Protein AF-A0A3S5AFV5-F1 (afdb_monomer_lite)

pLDDT: mean 72.97, std 18.2, range [36.47, 93.88]

InterPro domains:
  IPR000569 HECT domain [PF00632] (2-86)
  IPR000569 HECT domain [PS50237] (47-86)
  IPR035983 HECT, E3 ligase catalytic domain [SSF56204] (2-79)
  IPR044611 Ubiquitin-protein ligase E3A/B/C-like [PTHR45700] (2-86)

Organism: NCBI:txid117903

Structure (mmCIF, N/CA/C/O backbone):
data_AF-A0A3S5AFV5-F1
#
_entry.id   AF-A0A3S5AFV5-F1
#
loop_
_atom_site.group_PDB
_atom_site.id
_atom_site.type_symbol
_atom_site.label_atom_id
_atom_site.label_alt_id
_atom_site.label_comp_id
_atom_site.label_asym_id
_atom_site.label_entity_id
_atom_site.label_seq_id
_atom_site.pdbx_PDB_ins_code
_atom_site.Cartn_x
_atom_site.Cartn_y
_atom_site.Cartn_z
_atom_site.occupancy
_atom_site.B_iso_or_equiv
_atom_site.auth_seq_id
_atom_site.auth_comp_id
_atom_site.auth_asym_id
_atom_site.auth_atom_id
_atom_site.pdbx_PDB_model_num
ATOM 1 N N . MET A 1 1 ? 1.744 -13.521 -20.186 1.00 50.38 1 MET A N 1
ATOM 2 C CA . MET A 1 1 ? 1.003 -12.246 -20.066 1.00 50.38 1 MET A CA 1
ATOM 3 C C . MET A 1 1 ? 0.755 -11.998 -18.589 1.00 50.38 1 MET A C 1
ATOM 5 O O . MET A 1 1 ? 0.261 -12.899 -17.927 1.00 50.38 1 MET A O 1
ATOM 9 N N . GLY A 1 2 ? 1.193 -10.863 -18.054 1.00 75.75 2 GLY A N 1
ATOM 10 C CA . GLY A 1 2 ? 1.250 -10.598 -16.613 1.00 75.75 2 GLY A CA 1
ATOM 11 C C . GLY A 1 2 ? 2.597 -9.982 -16.238 1.00 75.75 2 GLY A C 1
ATOM 12 O O . GLY A 1 2 ? 3.325 -9.517 -17.108 1.00 75.75 2 GLY A O 1
ATOM 13 N N . PHE A 1 3 ? 2.962 -10.035 -14.963 1.00 83.94 3 PHE A N 1
ATOM 14 C CA . PHE A 1 3 ? 4.182 -9.423 -14.422 1.00 83.94 3 PHE A CA 1
ATOM 15 C C . PHE A 1 3 ? 5.489 -10.200 -14.702 1.00 83.94 3 PHE A C 1
ATOM 17 O O . PHE A 1 3 ? 6.515 -9.915 -14.097 1.00 83.94 3 PHE A O 1
ATOM 24 N N . ALA A 1 4 ? 5.461 -11.193 -15.600 1.00 85.12 4 ALA A N 1
ATOM 25 C CA . ALA A 1 4 ? 6.538 -12.174 -15.783 1.00 85.12 4 ALA A CA 1
ATOM 26 C C . ALA A 1 4 ? 7.826 -11.625 -16.428 1.00 85.12 4 ALA A C 1
ATOM 28 O O . ALA A 1 4 ? 8.882 -12.207 -16.229 1.00 85.12 4 ALA A O 1
ATOM 29 N N . HIS A 1 5 ? 7.742 -10.528 -17.186 1.00 89.38 5 HIS A N 1
ATOM 30 C CA . HIS A 1 5 ? 8.889 -9.911 -17.874 1.00 89.38 5 HIS A CA 1
ATOM 31 C C . HIS A 1 5 ? 9.219 -8.519 -17.321 1.00 89.38 5 HIS A C 1
ATOM 33 O O . HIS A 1 5 ? 9.789 -7.689 -18.021 1.00 89.38 5 HIS A O 1
ATOM 39 N N . LEU A 1 6 ? 8.784 -8.223 -16.096 1.00 88.38 6 LEU A N 1
ATOM 40 C CA . LEU A 1 6 ? 9.109 -6.957 -15.460 1.00 88.38 6 LEU A CA 1
ATOM 41 C C . LEU A 1 6 ? 10.535 -6.992 -14.910 1.00 88.38 6 LEU A C 1
ATOM 43 O O . LEU A 1 6 ? 10.884 -7.898 -14.154 1.00 88.38 6 LEU A O 1
ATOM 47 N N . GLU A 1 7 ? 11.320 -5.972 -15.246 1.00 85.44 7 GLU A N 1
ATOM 48 C CA . GLU A 1 7 ? 12.614 -5.694 -14.629 1.00 85.44 7 GLU A CA 1
ATOM 49 C C . GLU A 1 7 ? 12.540 -4.343 -13.909 1.00 85.44 7 GLU A C 1
ATOM 51 O O . GLU A 1 7 ? 12.402 -3.309 -14.564 1.00 85.44 7 GLU A O 1
ATOM 56 N N . PRO A 1 8 ? 12.580 -4.322 -12.564 1.00 90.12 8 PRO A N 1
ATOM 57 C CA . PRO A 1 8 ? 12.628 -5.465 -11.640 1.00 90.12 8 PRO A CA 1
ATOM 58 C C . PRO A 1 8 ? 11.291 -6.238 -11.562 1.00 90.12 8 PRO A C 1
ATOM 60 O O . PRO A 1 8 ? 10.247 -5.673 -11.904 1.00 90.12 8 PRO A O 1
ATOM 63 N N . PRO A 1 9 ? 11.282 -7.495 -11.066 1.00 92.56 9 PRO A N 1
ATOM 64 C CA . PRO A 1 9 ? 10.054 -8.264 -10.873 1.00 92.56 9 PRO A CA 1
ATOM 65 C C . PRO A 1 9 ? 9.044 -7.528 -9.994 1.00 92.56 9 PRO A C 1
ATOM 67 O O . PRO A 1 9 ? 9.419 -6.847 -9.037 1.00 92.56 9 PRO A O 1
ATOM 70 N N . PHE A 1 10 ? 7.752 -7.709 -10.277 1.00 92.38 10 PHE A N 1
ATOM 71 C CA . PHE A 1 10 ? 6.709 -7.118 -9.443 1.00 92.38 10 PHE A CA 1
ATOM 72 C C . PHE A 1 10 ? 6.783 -7.639 -8.007 1.00 92.38 10 PHE A C 1
ATOM 74 O O . PHE A 1 10 ? 6.839 -8.848 -7.774 1.00 92.38 10 PHE A O 1
ATOM 81 N N . CYS A 1 11 ? 6.739 -6.724 -7.042 1.00 93.06 11 CYS A N 1
ATOM 82 C CA . CYS A 1 11 ? 6.869 -7.046 -5.630 1.00 93.06 11 CYS A CA 1
ATOM 83 C C . CYS A 1 11 ? 5.817 -6.314 -4.794 1.00 93.06 11 CYS A C 1
ATOM 85 O O . CYS A 1 11 ? 5.521 -5.139 -5.013 1.00 93.06 11 CYS A O 1
ATOM 87 N N . ILE A 1 12 ? 5.276 -7.012 -3.795 1.00 93.88 12 ILE A N 1
ATOM 88 C CA . ILE A 1 12 ? 4.415 -6.431 -2.766 1.00 93.88 12 ILE A CA 1
ATOM 89 C C . ILE A 1 12 ? 5.194 -6.462 -1.457 1.00 93.88 12 ILE A C 1
ATOM 91 O O . ILE A 1 12 ? 5.580 -7.535 -0.993 1.00 93.88 12 ILE A O 1
ATOM 95 N N . ARG A 1 13 ? 5.409 -5.295 -0.847 1.00 91.88 13 ARG A N 1
ATOM 96 C CA . ARG A 1 13 ? 6.150 -5.181 0.412 1.00 91.88 13 ARG A CA 1
ATOM 97 C C . ARG A 1 13 ? 5.303 -4.516 1.480 1.00 91.88 13 ARG A C 1
ATOM 99 O O . ARG A 1 13 ? 4.806 -3.407 1.288 1.00 91.88 13 ARG A O 1
ATOM 106 N N . CYS A 1 14 ? 5.207 -5.172 2.631 1.00 88.88 14 CYS A N 1
ATOM 107 C CA . CYS A 1 14 ? 4.704 -4.533 3.836 1.00 88.88 14 CYS A CA 1
ATOM 108 C C . CYS A 1 14 ? 5.760 -3.557 4.359 1.00 88.88 14 CYS A C 1
ATOM 110 O O . CYS A 1 14 ? 6.925 -3.921 4.536 1.00 88.88 14 CYS A O 1
ATOM 112 N N . VAL A 1 15 ? 5.353 -2.315 4.573 1.00 84.81 15 VAL A N 1
ATOM 113 C CA . VAL A 1 15 ? 6.201 -1.240 5.076 1.00 84.81 15 VAL A CA 1
ATOM 114 C C . VAL A 1 15 ? 5.673 -0.771 6.420 1.00 84.81 15 VAL A C 1
ATOM 116 O O . VAL A 1 15 ? 4.470 -0.585 6.617 1.00 84.81 15 VAL A O 1
ATOM 119 N N . GLN A 1 16 ? 6.602 -0.607 7.352 1.00 76.75 16 GLN A N 1
ATOM 120 C CA . GLN A 1 16 ? 6.327 0.033 8.620 1.00 76.75 16 GLN A CA 1
ATOM 121 C C . GLN A 1 16 ? 6.583 1.520 8.437 1.00 76.75 16 GLN A C 1
ATOM 123 O O . GLN A 1 16 ? 7.687 1.926 8.087 1.00 76.75 16 GLN A O 1
ATOM 128 N N . TYR A 1 17 ? 5.533 2.306 8.621 1.00 64.50 17 TYR A N 1
ATOM 129 C CA . TYR A 1 17 ? 5.642 3.748 8.662 1.00 64.50 17 TYR A CA 1
ATOM 130 C C . TYR A 1 17 ? 5.803 4.139 10.120 1.00 64.50 17 TYR A C 1
ATOM 132 O O . TYR A 1 17 ? 4.874 3.992 10.912 1.00 64.50 17 TYR A O 1
ATOM 140 N N . THR A 1 18 ? 6.996 4.583 10.483 1.00 58.38 18 THR A N 1
ATOM 141 C CA . THR A 1 18 ? 7.178 5.375 11.692 1.00 58.38 18 THR A CA 1
ATOM 142 C C . THR A 1 18 ? 6.471 6.714 11.469 1.00 58.38 18 THR A C 1
ATOM 144 O O . THR A 1 18 ? 6.364 7.202 10.344 1.00 58.38 18 THR A O 1
ATOM 147 N N . ASN A 1 19 ? 5.914 7.305 12.524 1.00 52.06 19 ASN A N 1
ATOM 148 C CA . ASN A 1 19 ? 5.208 8.593 12.453 1.00 52.06 19 ASN A CA 1
ATOM 149 C C . ASN A 1 19 ? 6.183 9.776 12.239 1.00 52.06 19 ASN A C 1
ATOM 151 O O . ASN A 1 19 ? 5.974 10.852 12.780 1.00 52.06 19 ASN A O 1
ATOM 155 N N . GLU A 1 20 ? 7.274 9.559 11.506 1.00 53.19 20 GLU A N 1
ATOM 156 C CA . GLU A 1 20 ? 8.367 10.514 11.304 1.00 53.19 20 GLU A CA 1
ATOM 157 C C . GLU A 1 20 ? 8.122 11.434 10.096 1.00 53.19 20 GLU A C 1
ATOM 159 O O . GLU A 1 20 ? 8.856 12.394 9.919 1.00 53.19 20 GLU A O 1
ATOM 164 N N . ASP A 1 21 ? 7.051 11.202 9.321 1.00 47.38 21 ASP A N 1
ATOM 165 C CA . ASP A 1 21 ? 6.649 12.062 8.191 1.00 47.38 21 ASP A CA 1
ATOM 166 C C . ASP A 1 21 ? 5.474 13.008 8.522 1.00 47.38 21 ASP A C 1
ATOM 168 O O . ASP A 1 21 ? 4.777 13.468 7.618 1.00 47.38 21 ASP A O 1
ATOM 172 N N . GLN A 1 22 ? 5.174 13.259 9.801 1.00 46.25 22 GLN A N 1
AT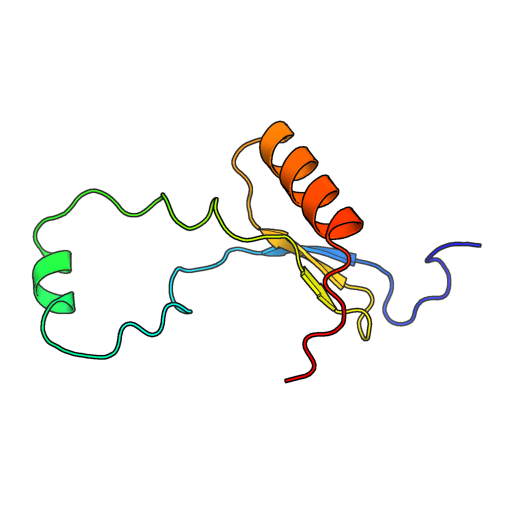OM 173 C CA . GLN A 1 22 ? 4.411 14.460 10.145 1.00 46.25 22 GLN A CA 1
ATOM 174 C C . GLN A 1 22 ? 5.405 15.559 10.482 1.00 46.25 22 GLN A C 1
ATOM 176 O O . GLN A 1 22 ? 5.975 15.558 11.571 1.00 46.25 22 GLN A O 1
ATOM 181 N N . ASP A 1 23 ? 5.577 16.494 9.549 1.00 47.59 23 ASP A N 1
ATOM 182 C CA . ASP A 1 23 ? 6.150 17.820 9.772 1.00 47.59 23 ASP A CA 1
ATOM 183 C C . ASP A 1 23 ? 5.361 18.576 10.863 1.00 47.59 23 ASP A C 1
ATOM 185 O O . ASP A 1 23 ? 4.614 19.518 10.598 1.00 47.59 23 ASP A O 1
ATOM 189 N N . VAL A 1 24 ? 5.503 18.165 12.124 1.00 46.81 24 VAL A N 1
ATOM 190 C CA . VAL A 1 24 ? 5.245 19.029 13.273 1.00 46.81 24 VAL A CA 1
ATOM 191 C C . VAL A 1 24 ? 6.550 19.755 13.528 1.00 46.81 24 VAL A C 1
ATOM 193 O O . VAL A 1 24 ? 7.417 19.294 14.272 1.00 46.81 24 VAL A O 1
ATOM 196 N N . GLY A 1 25 ? 6.684 20.889 12.847 1.00 48.28 25 GLY A N 1
ATOM 197 C CA . GLY A 1 25 ? 7.643 21.907 13.223 1.00 48.28 25 GLY A CA 1
ATOM 198 C C . GLY A 1 25 ? 7.512 22.220 14.712 1.00 48.28 25 GLY A C 1
ATOM 199 O O . GLY A 1 25 ? 6.432 22.537 15.204 1.00 48.28 25 GLY A O 1
ATOM 200 N N . ASP A 1 26 ? 8.658 22.122 15.374 1.00 56.78 26 ASP A N 1
ATOM 201 C CA . ASP A 1 26 ? 9.107 22.980 16.459 1.00 56.78 26 ASP A CA 1
ATOM 202 C C . ASP A 1 26 ? 8.402 22.939 17.826 1.00 56.78 26 ASP A C 1
ATOM 204 O O . ASP A 1 26 ? 7.198 22.799 17.997 1.00 56.78 26 ASP A O 1
ATOM 208 N N . THR A 1 27 ? 9.239 23.215 18.828 1.00 54.88 27 THR A N 1
ATOM 209 C CA . THR A 1 27 ? 8.945 23.653 20.201 1.00 54.88 27 THR A CA 1
ATOM 210 C C . THR A 1 27 ? 8.583 22.595 21.243 1.00 54.88 27 THR A C 1
ATOM 212 O O . THR A 1 27 ? 7.451 22.149 21.360 1.00 54.88 27 THR A O 1
ATOM 215 N N . LEU A 1 28 ? 9.565 22.311 22.114 1.00 55.09 28 LEU A N 1
ATOM 216 C CA . LEU A 1 28 ? 9.439 21.924 23.534 1.00 55.09 28 LEU A CA 1
ATOM 217 C C . LEU A 1 28 ? 8.663 20.642 23.918 1.00 55.09 28 LEU A C 1
ATOM 219 O O . LEU A 1 28 ? 8.929 20.084 24.981 1.00 55.09 28 LEU A O 1
ATOM 223 N N . GLY A 1 29 ? 7.737 20.139 23.105 1.00 50.81 29 GLY A N 1
ATOM 224 C CA . GLY A 1 29 ? 6.838 19.035 23.450 1.00 50.81 29 GLY A CA 1
ATOM 225 C C . GLY A 1 29 ? 7.523 17.669 23.548 1.00 50.81 29 GLY A C 1
ATOM 226 O O . GLY A 1 29 ? 7.046 16.792 24.271 1.00 50.81 29 GLY A O 1
ATOM 227 N N . SER A 1 30 ? 8.670 17.488 22.882 1.00 53.22 30 SER A N 1
ATOM 228 C CA . SER A 1 30 ? 9.386 16.203 22.838 1.00 53.22 30 SER A CA 1
ATOM 229 C C . SER A 1 30 ? 9.973 15.769 24.182 1.00 53.22 30 SER A C 1
ATOM 231 O O . SER A 1 30 ? 10.085 14.571 24.430 1.00 53.22 30 SER A O 1
ATOM 233 N N . VAL A 1 31 ? 10.296 16.700 25.085 1.00 55.25 31 VAL A N 1
ATOM 234 C CA . VAL A 1 31 ? 10.844 16.342 26.406 1.00 55.25 31 VAL A CA 1
ATOM 235 C C . VAL A 1 31 ? 9.762 15.967 27.422 1.00 55.25 31 VAL A C 1
ATOM 237 O O . VAL A 1 31 ? 10.015 15.128 28.284 1.00 55.25 31 VAL A O 1
ATOM 240 N N . LEU A 1 32 ? 8.533 16.487 27.295 1.00 55.50 32 LEU A N 1
ATOM 241 C CA . LEU A 1 32 ? 7.426 16.094 28.181 1.00 55.50 32 LEU A CA 1
ATOM 242 C C . LEU A 1 32 ? 6.857 14.707 27.840 1.00 55.50 32 LEU A C 1
ATOM 244 O O . LEU A 1 32 ? 6.432 13.979 28.738 1.00 55.50 32 LEU A O 1
ATOM 248 N N . LYS A 1 33 ? 6.891 14.301 26.562 1.00 50.97 33 LYS A N 1
ATOM 249 C CA . LYS A 1 33 ? 6.362 12.999 26.115 1.00 50.97 33 LYS A CA 1
ATOM 250 C C . LYS A 1 33 ? 7.215 11.798 26.547 1.00 50.97 33 LYS A C 1
ATOM 252 O O . LYS A 1 33 ? 6.707 10.682 26.587 1.00 50.97 33 LYS A O 1
ATOM 257 N N . GLY A 1 34 ? 8.480 12.018 26.916 1.00 53.72 34 GLY A N 1
ATOM 258 C CA . GLY A 1 34 ? 9.359 10.971 27.445 1.00 53.72 34 GLY A CA 1
ATOM 259 C C . GLY A 1 34 ? 9.026 10.527 28.875 1.00 53.72 34 GLY A C 1
ATOM 260 O O . GLY A 1 34 ? 9.399 9.422 29.260 1.00 53.72 34 GLY A O 1
ATOM 261 N N . PHE A 1 35 ? 8.309 11.350 29.652 1.00 60.25 35 PHE A N 1
ATOM 262 C CA . PHE A 1 35 ? 8.106 11.110 31.088 1.00 60.25 35 PHE A CA 1
ATOM 263 C C . PHE A 1 35 ? 6.661 10.786 31.503 1.00 60.25 35 PHE A C 1
ATOM 265 O O . PHE A 1 35 ? 6.466 10.212 32.569 1.00 60.25 35 PHE A O 1
ATOM 272 N N . PHE A 1 36 ? 5.645 11.069 30.685 1.00 51.91 36 PHE A N 1
ATOM 273 C CA . PHE A 1 36 ? 4.249 10.710 30.977 1.00 51.91 36 PHE A CA 1
ATOM 274 C C . PHE A 1 36 ? 3.466 10.623 29.657 1.00 51.91 36 PHE A C 1
ATOM 276 O O . PHE A 1 36 ? 3.286 11.644 29.000 1.00 51.91 36 PHE A O 1
ATOM 283 N N . GLY A 1 37 ? 2.970 9.452 29.236 1.00 46.47 37 GLY A N 1
ATOM 284 C CA . GLY A 1 37 ? 2.004 9.441 28.125 1.00 46.47 37 GLY A CA 1
ATOM 285 C C . GLY A 1 37 ? 1.891 8.167 27.301 1.00 46.47 37 GLY A C 1
ATOM 286 O O . GLY A 1 37 ? 2.483 8.040 26.232 1.00 46.47 37 GLY A O 1
ATOM 287 N N . PHE A 1 38 ? 1.008 7.279 27.751 1.00 52.12 38 PHE A N 1
ATOM 288 C CA . PHE A 1 38 ? 0.260 6.360 26.896 1.00 52.12 38 PHE A CA 1
ATOM 289 C C . PHE A 1 38 ? -0.317 7.079 25.658 1.00 52.12 38 PHE A C 1
ATOM 291 O O . PHE A 1 38 ? -0.989 8.097 25.797 1.00 52.12 38 PHE A O 1
ATOM 298 N N . GLY A 1 39 ? -0.188 6.472 24.473 1.00 53.25 39 GLY A N 1
ATOM 299 C CA . GLY A 1 39 ? -1.131 6.692 23.368 1.00 53.25 39 GLY A CA 1
ATOM 300 C C . GLY A 1 39 ? -0.549 7.337 22.111 1.00 53.25 39 GLY A C 1
ATOM 301 O O . GLY A 1 39 ? -0.434 8.552 22.001 1.00 53.25 39 GLY A O 1
ATOM 302 N N . GLY A 1 40 ? -0.281 6.510 21.101 1.00 49.47 40 GLY A N 1
ATOM 303 C CA . GLY A 1 40 ? 0.079 6.974 19.760 1.00 49.47 40 GLY A CA 1
ATOM 304 C C . GLY A 1 40 ? 0.049 5.858 18.718 1.00 49.47 40 GLY A C 1
ATOM 305 O O . GLY A 1 40 ? 1.047 5.630 18.059 1.00 49.47 40 GLY A O 1
ATOM 306 N N . ARG A 1 41 ? -1.066 5.117 18.605 1.00 52.06 41 ARG A N 1
ATOM 307 C CA . ARG A 1 41 ? -1.258 4.026 17.613 1.00 52.06 41 ARG A CA 1
ATOM 308 C C . ARG A 1 41 ? -2.322 4.333 16.546 1.00 52.06 41 ARG A C 1
ATOM 310 O O . ARG A 1 41 ? -2.817 3.429 15.882 1.00 52.06 41 ARG A O 1
ATOM 317 N N . LYS A 1 42 ? -2.796 5.581 16.452 1.00 50.81 42 LYS A N 1
ATOM 318 C CA . LYS A 1 42 ? -4.008 5.899 15.669 1.00 50.81 42 LYS A CA 1
ATOM 319 C C . LYS A 1 42 ? -3.723 6.247 14.204 1.00 50.81 42 LYS A C 1
ATOM 321 O O . LYS A 1 42 ? -4.609 6.106 13.369 1.00 50.81 42 LYS A O 1
ATOM 326 N N . GLU A 1 43 ? -2.503 6.655 13.884 1.00 54.34 43 GLU A N 1
ATOM 327 C CA . GLU A 1 43 ? -2.185 7.240 12.579 1.00 54.34 43 GLU A CA 1
ATOM 328 C C . GLU A 1 43 ? -1.711 6.225 11.530 1.00 54.34 43 GLU A C 1
ATOM 330 O O . GLU A 1 43 ? -1.982 6.379 10.340 1.00 54.34 43 GLU A O 1
ATOM 335 N N . GLU A 1 44 ? -1.137 5.107 11.978 1.00 54.88 44 GLU A N 1
ATOM 336 C CA . GLU A 1 44 ? -0.689 3.985 11.136 1.00 54.88 44 GLU A CA 1
ATOM 337 C C . GLU A 1 44 ? -1.837 3.412 10.277 1.00 54.88 44 GLU A C 1
ATOM 339 O O . GLU A 1 44 ? -1.637 2.932 9.163 1.00 54.88 44 GLU A O 1
ATOM 344 N N . ILE A 1 45 ? -3.073 3.518 10.779 1.00 58.84 45 ILE A N 1
ATOM 345 C CA . ILE A 1 45 ? -4.300 2.996 10.159 1.00 58.84 45 ILE A CA 1
ATOM 346 C C . ILE A 1 45 ? -4.834 3.944 9.062 1.00 58.84 45 ILE A C 1
ATOM 348 O O . ILE A 1 45 ? -5.630 3.537 8.207 1.00 58.84 45 ILE A O 1
ATOM 352 N N . ALA A 1 46 ? -4.414 5.214 9.056 1.00 70.19 46 ALA A N 1
ATOM 353 C CA . ALA A 1 46 ? -4.931 6.212 8.124 1.00 70.19 46 ALA A CA 1
ATOM 354 C C . ALA A 1 46 ? -4.339 6.066 6.712 1.00 70.19 46 ALA A C 1
ATOM 356 O O . ALA A 1 46 ? -5.087 6.216 5.737 1.00 70.19 46 ALA A O 1
ATOM 357 N N . ARG A 1 47 ? -3.045 5.723 6.604 1.00 80.31 47 ARG A N 1
ATOM 358 C CA . ARG A 1 47 ? -2.286 5.734 5.341 1.00 80.31 47 ARG A CA 1
ATOM 359 C C . ARG A 1 47 ? -2.850 4.747 4.306 1.00 80.31 47 ARG A C 1
ATOM 361 O O . ARG A 1 47 ? -3.263 3.626 4.623 1.00 80.31 47 ARG A O 1
ATOM 368 N N . LEU A 1 48 ? -2.883 5.186 3.050 1.00 88.19 48 LEU A N 1
ATOM 369 C CA . LEU A 1 48 ? -3.286 4.383 1.894 1.00 88.19 48 LEU A CA 1
ATOM 370 C C . LEU A 1 48 ? -2.081 3.623 1.321 1.00 88.19 48 LEU A C 1
ATOM 372 O O . LEU A 1 48 ? -0.943 4.054 1.513 1.00 88.19 48 LEU A O 1
ATOM 376 N N . PRO A 1 49 ? -2.302 2.492 0.629 1.00 89.31 49 PRO A N 1
ATOM 377 C CA . PRO A 1 49 ? -1.225 1.821 -0.085 1.00 89.31 49 PRO A CA 1
ATOM 378 C C . PRO A 1 49 ? -0.704 2.706 -1.223 1.00 89.31 49 PRO A C 1
ATOM 380 O O . PRO A 1 49 ? -1.471 3.440 -1.845 1.00 89.31 49 PRO A O 1
ATOM 383 N N . THR A 1 50 ? 0.594 2.612 -1.507 1.00 88.44 50 THR A N 1
ATOM 384 C CA . THR A 1 50 ? 1.262 3.394 -2.560 1.00 88.44 50 THR A CA 1
ATOM 385 C C . THR A 1 50 ? 1.979 2.469 -3.535 1.00 88.44 50 THR A C 1
ATOM 387 O O . THR A 1 50 ? 2.464 1.405 -3.151 1.00 88.44 50 THR A O 1
ATOM 390 N N . ALA A 1 51 ? 2.045 2.854 -4.808 1.00 88.94 51 ALA A N 1
ATOM 391 C CA . ALA A 1 51 ? 2.730 2.084 -5.840 1.00 88.94 51 ALA A CA 1
ATOM 392 C C . ALA A 1 51 ? 3.871 2.904 -6.450 1.00 88.94 51 ALA A C 1
ATOM 394 O O . ALA A 1 51 ? 3.669 4.028 -6.897 1.00 88.94 51 ALA A O 1
ATOM 395 N N . SER A 1 52 ? 5.068 2.325 -6.496 1.00 89.38 52 SER A N 1
ATOM 396 C CA . SER A 1 52 ? 6.191 2.835 -7.280 1.00 89.38 52 SER A CA 1
ATOM 397 C C . SER A 1 52 ? 6.201 2.093 -8.610 1.00 89.38 52 SER A C 1
ATOM 399 O O . SER A 1 52 ? 6.792 1.019 -8.732 1.00 89.38 52 SER A O 1
ATOM 401 N N . THR A 1 53 ? 5.504 2.647 -9.599 1.00 86.88 53 THR A N 1
ATOM 402 C CA . THR A 1 53 ? 5.320 2.018 -10.916 1.00 86.88 53 THR A CA 1
ATOM 403 C C . THR A 1 53 ? 6.644 1.814 -11.650 1.00 86.88 53 THR A C 1
ATOM 405 O O . THR A 1 53 ? 6.834 0.762 -12.245 1.00 86.88 53 THR A O 1
ATOM 408 N N . CYS A 1 54 ? 7.597 2.745 -11.520 1.00 86.38 54 CYS A N 1
ATOM 409 C CA . CYS A 1 54 ? 8.937 2.633 -12.113 1.00 86.38 54 CYS A CA 1
ATOM 410 C C . CYS A 1 54 ? 9.740 1.429 -11.592 1.00 86.38 54 CYS A C 1
ATOM 412 O O . CYS A 1 54 ? 10.661 0.973 -12.257 1.00 86.38 54 CYS A O 1
ATOM 414 N N . PHE A 1 55 ? 9.398 0.921 -10.405 1.00 90.81 55 PHE A N 1
ATOM 415 C CA . PHE A 1 55 ? 10.082 -0.199 -9.752 1.00 90.81 55 PHE A CA 1
ATOM 416 C C . PHE A 1 55 ? 9.168 -1.409 -9.549 1.00 90.81 55 PHE A C 1
ATOM 418 O O . PHE A 1 55 ? 9.507 -2.299 -8.773 1.00 90.81 55 PHE A O 1
ATOM 425 N N . ASN A 1 56 ? 7.993 -1.428 -10.188 1.00 91.25 56 ASN A N 1
ATOM 426 C CA . ASN A 1 56 ? 7.008 -2.504 -10.065 1.00 91.25 56 ASN A CA 1
ATOM 427 C C . ASN A 1 56 ? 6.703 -2.889 -8.602 1.00 91.25 56 ASN A C 1
ATOM 429 O O . ASN A 1 56 ? 6.514 -4.060 -8.274 1.00 91.25 56 ASN A O 1
ATOM 433 N N . LEU A 1 57 ? 6.673 -1.902 -7.704 1.00 91.50 57 LEU A N 1
ATOM 434 C CA . LEU A 1 57 ? 6.586 -2.123 -6.262 1.00 91.50 57 LEU A CA 1
ATOM 435 C C . LEU A 1 57 ? 5.273 -1.576 -5.705 1.00 91.50 57 LEU A C 1
ATOM 437 O O . LEU A 1 57 ? 5.008 -0.380 -5.804 1.00 91.50 57 LEU A O 1
ATOM 441 N N . LEU A 1 58 ? 4.494 -2.429 -5.041 1.00 92.25 58 LEU A N 1
ATOM 442 C CA . LEU A 1 58 ? 3.339 -2.029 -4.238 1.00 92.25 58 LEU A CA 1
ATOM 443 C C . LEU A 1 58 ? 3.708 -2.054 -2.749 1.00 92.25 58 LEU A C 1
ATOM 445 O O . LEU A 1 58 ? 4.008 -3.109 -2.186 1.00 92.25 58 LEU A O 1
ATOM 449 N N . LYS A 1 59 ? 3.671 -0.890 -2.102 1.00 91.31 59 LYS A N 1
ATOM 450 C CA . LYS A 1 59 ? 3.945 -0.714 -0.674 1.00 91.31 59 LYS A CA 1
ATOM 451 C C . LYS A 1 59 ? 2.634 -0.729 0.105 1.00 91.31 59 LYS A C 1
ATOM 453 O O . LYS A 1 59 ? 1.756 0.109 -0.109 1.00 91.31 59 LYS A O 1
ATOM 458 N N . LEU A 1 60 ? 2.509 -1.685 1.021 1.00 90.25 60 LEU A N 1
ATOM 459 C CA . LEU A 1 60 ? 1.348 -1.835 1.892 1.00 90.25 60 LEU A CA 1
ATOM 460 C C . LEU A 1 60 ? 1.714 -1.415 3.320 1.00 90.25 6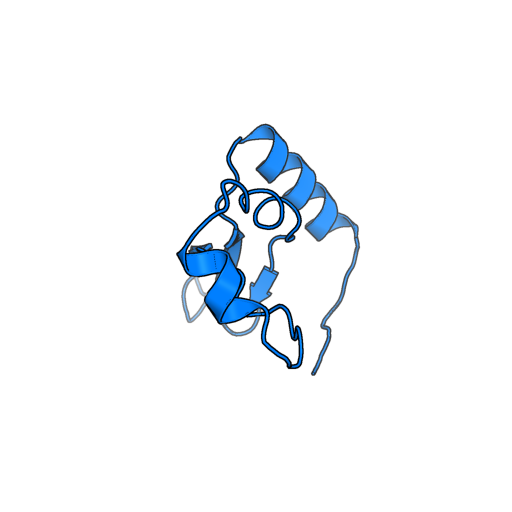0 LEU A C 1
ATOM 462 O O . LEU A 1 60 ? 2.631 -2.001 3.893 1.00 90.25 60 LEU A O 1
ATOM 466 N N . PRO A 1 61 ? 1.007 -0.449 3.927 1.00 89.06 61 PRO A N 1
ATOM 467 C CA . PRO A 1 61 ? 1.084 -0.236 5.366 1.00 89.06 61 PRO A CA 1
ATOM 468 C C . PRO A 1 61 ? 0.745 -1.520 6.133 1.00 89.06 61 PRO A C 1
ATOM 470 O O . PRO A 1 61 ? -0.034 -2.356 5.662 1.00 89.06 61 PRO A O 1
ATOM 473 N N . ASN A 1 62 ? 1.301 -1.671 7.335 1.00 87.31 62 ASN A N 1
ATOM 474 C CA . ASN A 1 62 ? 0.993 -2.808 8.197 1.00 87.31 62 ASN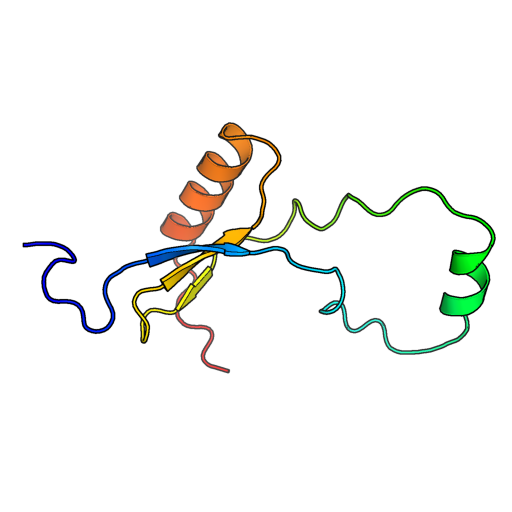 A CA 1
ATOM 475 C C . ASN A 1 62 ? -0.418 -2.678 8.804 1.00 87.31 62 ASN A C 1
ATOM 477 O O . ASN A 1 62 ? -0.604 -2.160 9.904 1.00 87.31 62 ASN A O 1
ATOM 481 N N . TYR A 1 63 ? -1.437 -3.103 8.058 1.00 86.44 63 TYR A N 1
ATOM 482 C CA . TYR A 1 63 ? -2.823 -3.050 8.510 1.00 86.44 63 TYR A CA 1
ATOM 483 C C . TYR A 1 63 ? -3.128 -4.143 9.541 1.00 86.44 63 TYR A C 1
ATOM 485 O O . TYR A 1 63 ? -2.938 -5.328 9.282 1.00 86.44 63 TYR A O 1
ATOM 493 N N . ASN A 1 64 ? -3.748 -3.756 10.658 1.00 84.06 64 ASN A N 1
ATOM 494 C CA . ASN A 1 64 ? -4.119 -4.666 11.754 1.00 84.06 64 ASN A CA 1
ATOM 495 C C . ASN A 1 64 ? -5.178 -5.724 11.384 1.00 84.06 64 ASN A C 1
ATOM 497 O O . ASN A 1 64 ? -5.441 -6.636 12.164 1.00 84.06 64 ASN A O 1
ATOM 501 N N . SER A 1 65 ? -5.850 -5.589 10.236 1.00 88.44 65 SER A N 1
ATOM 502 C CA . SER A 1 65 ? -6.889 -6.521 9.796 1.00 88.44 65 SER A CA 1
ATOM 503 C C . SER A 1 65 ? -6.993 -6.587 8.276 1.00 88.44 65 SER A C 1
ATOM 505 O O . SER A 1 65 ? -6.889 -5.576 7.574 1.00 88.44 65 SER A O 1
ATOM 507 N N . ARG A 1 66 ? -7.298 -7.787 7.768 1.00 90.19 66 ARG A N 1
ATOM 508 C CA . ARG A 1 66 ? -7.544 -8.050 6.345 1.00 90.19 66 ARG A CA 1
ATOM 509 C C . ARG A 1 66 ? -8.691 -7.207 5.782 1.00 90.19 66 ARG A C 1
ATOM 511 O O . ARG A 1 66 ? -8.616 -6.794 4.627 1.00 90.19 66 ARG A O 1
ATOM 518 N N . SER A 1 67 ? -9.732 -6.942 6.575 1.00 92.44 67 SER A N 1
ATOM 519 C CA . SER A 1 67 ? -10.865 -6.110 6.145 1.00 92.44 67 SER A CA 1
ATOM 520 C C . SER A 1 67 ? -10.415 -4.681 5.845 1.00 92.44 67 SER A C 1
ATOM 522 O O . SER A 1 67 ? -10.721 -4.157 4.778 1.00 92.44 67 SER A O 1
ATOM 524 N N . VAL A 1 68 ? -9.592 -4.101 6.728 1.00 90.44 68 VAL A N 1
ATOM 525 C CA . VAL A 1 68 ? -9.040 -2.748 6.559 1.00 90.44 68 VAL A CA 1
ATOM 526 C C . VAL A 1 68 ? -8.157 -2.676 5.317 1.00 90.44 68 VAL A C 1
ATOM 528 O O . VAL A 1 68 ? -8.347 -1.784 4.495 1.00 90.44 68 VAL A O 1
ATOM 531 N N . LEU A 1 69 ? -7.251 -3.646 5.135 1.00 90.69 69 LEU A N 1
ATOM 532 C CA . LEU A 1 69 ? -6.403 -3.733 3.941 1.00 90.69 69 LEU A CA 1
ATOM 533 C C . LEU A 1 69 ? -7.247 -3.765 2.669 1.00 90.69 69 LEU A C 1
ATOM 535 O O . LEU A 1 69 ? -7.002 -2.992 1.747 1.00 90.69 69 LEU A O 1
ATOM 539 N N . ARG A 1 70 ? -8.258 -4.640 2.621 1.00 92.62 70 ARG A N 1
ATOM 540 C CA . ARG A 1 70 ? -9.137 -4.783 1.457 1.00 92.62 70 ARG A CA 1
ATOM 541 C C . ARG A 1 70 ? -9.849 -3.474 1.134 1.00 92.62 70 ARG A C 1
ATOM 543 O O . ARG A 1 70 ? -9.883 -3.084 -0.029 1.00 92.62 70 ARG A O 1
ATOM 550 N N . ASP A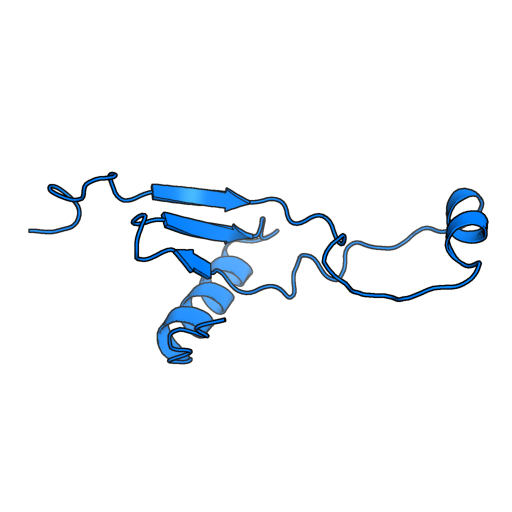 1 71 ? -10.430 -2.824 2.135 1.00 91.75 71 ASP A N 1
ATOM 551 C CA . ASP A 1 71 ? -11.236 -1.622 1.925 1.00 91.75 71 ASP A CA 1
ATOM 552 C C . ASP A 1 71 ? -10.353 -0.432 1.510 1.00 91.75 71 ASP A C 1
ATOM 554 O O . ASP A 1 71 ? -10.691 0.279 0.564 1.00 91.75 71 ASP A O 1
ATOM 558 N N . LYS A 1 72 ? -9.168 -0.283 2.119 1.00 89.44 72 LYS A N 1
ATOM 559 C CA . LYS A 1 72 ? -8.164 0.734 1.758 1.00 89.44 72 LYS A CA 1
ATOM 560 C C . LYS A 1 72 ? -7.559 0.498 0.376 1.00 89.44 72 LYS A C 1
ATOM 562 O O . LYS A 1 72 ? -7.414 1.443 -0.392 1.00 89.44 72 LYS A O 1
ATOM 567 N N . LEU A 1 73 ? -7.252 -0.751 0.032 1.00 91.12 73 LEU A N 1
ATOM 568 C CA . LEU A 1 73 ? -6.758 -1.110 -1.294 1.00 91.12 73 LEU A CA 1
ATOM 569 C C . LEU A 1 73 ? -7.833 -0.854 -2.350 1.00 91.12 73 LEU A C 1
ATOM 571 O O . LEU A 1 73 ? -7.571 -0.178 -3.335 1.00 91.12 73 LEU A O 1
ATOM 575 N N . ARG A 1 74 ? -9.070 -1.310 -2.121 1.00 92.25 74 ARG A N 1
ATOM 576 C CA . ARG A 1 74 ? -10.196 -1.031 -3.022 1.00 92.25 74 ARG A CA 1
ATOM 577 C C . ARG A 1 74 ? -10.405 0.468 -3.213 1.00 92.25 74 ARG A C 1
ATOM 579 O O . ARG A 1 74 ? -10.687 0.878 -4.33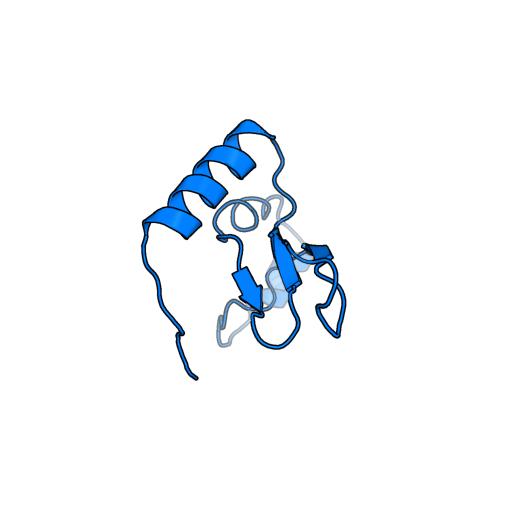5 1.00 92.25 74 ARG A O 1
ATOM 586 N N . TYR A 1 75 ? -10.283 1.257 -2.149 1.00 90.38 75 TYR A N 1
ATOM 587 C CA . TYR A 1 75 ? -10.317 2.710 -2.248 1.00 90.38 75 TYR A CA 1
ATOM 588 C C . TYR A 1 75 ? -9.190 3.219 -3.152 1.00 90.38 75 TYR A C 1
ATOM 590 O O . TYR A 1 75 ? -9.491 3.848 -4.156 1.00 90.38 75 TYR A O 1
ATOM 598 N N . ALA A 1 76 ? -7.932 2.869 -2.872 1.00 88.19 76 ALA A N 1
ATOM 599 C CA . ALA A 1 76 ? -6.766 3.376 -3.599 1.00 88.19 76 ALA A CA 1
ATOM 600 C C . ALA A 1 76 ? -6.783 3.062 -5.107 1.00 88.19 76 ALA A C 1
ATOM 602 O O . ALA A 1 76 ? -6.422 3.914 -5.912 1.00 88.19 76 ALA A O 1
ATOM 603 N N . ILE A 1 77 ? -7.243 1.869 -5.511 1.00 87.69 77 ILE A N 1
ATOM 604 C CA . ILE A 1 77 ? -7.322 1.515 -6.940 1.00 87.69 77 ILE A CA 1
ATOM 605 C C . ILE A 1 77 ? -8.465 2.277 -7.642 1.00 87.69 77 ILE A C 1
ATOM 607 O O . ILE A 1 77 ? -8.398 2.532 -8.840 1.00 87.69 77 ILE A O 1
ATOM 611 N N . ARG A 1 78 ? -9.544 2.620 -6.919 1.00 87.00 78 ARG A N 1
ATOM 612 C CA . ARG A 1 78 ? -10.736 3.288 -7.482 1.00 87.00 78 ARG A CA 1
ATOM 613 C C . ARG A 1 78 ? -10.684 4.806 -7.384 1.00 87.00 78 ARG A C 1
ATOM 615 O O . ARG A 1 78 ? -11.369 5.466 -8.155 1.00 87.00 78 ARG A O 1
ATOM 622 N N . SER A 1 79 ? -9.909 5.355 -6.452 1.00 80.31 79 SER A N 1
ATOM 623 C CA . SER A 1 79 ? -9.824 6.795 -6.207 1.00 80.31 79 SER A CA 1
ATOM 624 C C . SER A 1 79 ? -9.119 7.554 -7.331 1.00 80.31 79 SER A C 1
ATOM 626 O O . SER A 1 79 ? -9.065 8.774 -7.265 1.00 80.31 79 SER A O 1
ATOM 628 N N . ASN A 1 80 ? -8.597 6.853 -8.351 1.00 66.94 80 ASN A N 1
ATOM 629 C CA . ASN A 1 80 ? -7.951 7.411 -9.544 1.00 66.94 80 ASN A CA 1
ATOM 630 C C . ASN A 1 80 ? -6.923 8.512 -9.217 1.00 66.94 80 ASN A C 1
ATOM 632 O O . ASN A 1 80 ? -6.710 9.427 -10.013 1.00 66.94 80 ASN A O 1
ATOM 636 N N . ALA A 1 81 ? -6.308 8.420 -8.032 1.00 64.50 81 ALA A N 1
ATOM 637 C CA . ALA A 1 81 ? -5.213 9.277 -7.622 1.00 64.50 81 ALA A CA 1
ATOM 638 C C . ALA A 1 81 ? -4.053 8.936 -8.558 1.00 64.50 81 ALA A C 1
ATOM 640 O O . ALA A 1 81 ? -3.516 7.828 -8.514 1.00 64.50 81 ALA A O 1
ATOM 641 N N . GLY A 1 82 ? -3.804 9.832 -9.512 1.00 59.09 82 GLY A N 1
ATOM 642 C CA . GLY A 1 82 ? -2.766 9.678 -10.520 1.00 59.09 82 GLY A CA 1
ATOM 643 C C . GLY A 1 82 ? -1.372 9.831 -9.918 1.00 59.09 82 GLY A C 1
ATOM 644 O O . GLY A 1 82 ? -1.169 9.729 -8.709 1.00 59.09 82 GLY A O 1
ATOM 645 N N . PHE A 1 83 ? -0.392 10.092 -10.775 1.00 50.88 83 PHE A N 1
ATOM 646 C CA . PHE A 1 83 ? 0.949 10.432 -10.326 1.00 50.88 83 PHE A CA 1
ATOM 647 C C . PHE A 1 83 ? 0.919 11.811 -9.662 1.00 50.88 83 PHE A C 1
ATOM 649 O O . PHE A 1 83 ? 0.829 12.821 -10.356 1.00 50.88 83 PHE A O 1
ATOM 656 N N . GLU A 1 84 ? 1.013 11.865 -8.334 1.00 52.38 84 GLU A N 1
ATOM 657 C CA . GLU A 1 84 ? 1.535 13.063 -7.676 1.00 52.38 84 GLU A CA 1
ATOM 658 C C . GLU A 1 84 ? 3.028 13.124 -8.018 1.00 52.38 84 GLU A C 1
ATOM 660 O O . GLU A 1 84 ? 3.877 12.555 -7.335 1.00 52.38 84 GLU A O 1
ATOM 665 N N . LEU A 1 85 ? 3.323 13.692 -9.190 1.00 36.47 85 LEU A N 1
ATOM 666 C CA . LEU A 1 85 ? 4.672 14.047 -9.608 1.00 36.47 85 LEU A CA 1
ATOM 667 C C . LEU A 1 85 ? 5.112 15.203 -8.697 1.00 36.47 85 LEU A C 1
ATOM 669 O O . LEU A 1 85 ? 4.677 16.335 -8.902 1.00 36.47 85 LEU A O 1
ATOM 673 N N . SER A 1 86 ? 5.885 14.887 -7.652 1.00 42.41 86 SER A N 1
ATOM 674 C CA . SER A 1 86 ? 6.716 15.867 -6.932 1.00 42.41 86 SER A CA 1
ATOM 675 C C . SER A 1 86 ? 7.852 16.369 -7.814 1.00 42.41 86 SER A C 1
ATOM 677 O O . SER A 1 86 ? 8.357 15.558 -8.627 1.00 42.41 86 SER A O 1
#

Foldseek 3Di:
DPQPPDVVGADEDEDEDDPPPPPPDDDDPVVVCVPDDDDDPPCLLVDAWDDPVVRNYIYDRPHPDPVSSVVRPVCVVPVPPDDPPD

Sequence (86 aa):
MGFAHLEPPFCIRCVQYTNEDQDVGDTLGSVLKGFFGFGGRKEEIARLPTASTCFNLLKLPNYNSRSVLRDKLRYAIRSNAGFELS

Radius of gyration: 17.06 Å; chains: 1; bound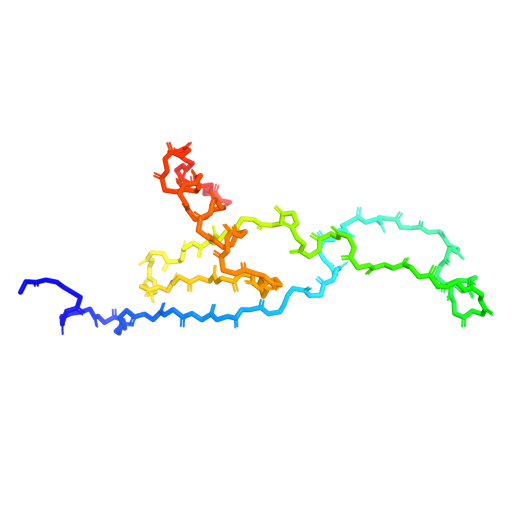ing box: 24×36×51 Å

Secondary structure (DSSP, 8-state):
--GGG-SSPPEEEEE---GGG-----SSHHHHTTTS-----SSTTTPPPEEEGGGTEEEEE--SSHHHHHHHHHHHHHS-------